Protein AF-A0A971GS30-F1 (afdb_monomer)

Radius of gyration: 26.93 Å; Cα contacts (8 Å, |Δi|>4): 99; chains: 1; bounding box: 45×30×80 Å

Foldseek 3Di:
DDPVLLVQLLVCLVVPHDLVRSCVVVVHDSVVSVVSCVVVVSHDPPPPPPPPPQCAAPQPRHGHDDDPPDDDDNHPDPVSVVVVCVVCVVVPPQPQWDWDADPPPRDIDTDRPPPDPVPDDDDDDDDDDDDPDD

Secondary structure (DSSP, 8-state):
--HHHHHHHHHHHHHT--HHHHHHHHTS-HHHHHHHHHHTT-------------SB-TTT-PBPPPPTTSPPPS-SSHHHHHHHHHH-GGGS----EEEEE-TTT--EEEEE-----TTS--------------

Structure (mmCIF, N/CA/C/O backbone):
data_AF-A0A971GS30-F1
#
_entry.id   AF-A0A971GS30-F1
#
loop_
_atom_site.group_PDB
_atom_site.id
_atom_site.type_symbol
_atom_site.label_atom_id
_atom_site.label_alt_id
_atom_site.label_comp_id
_atom_site.label_asym_id
_atom_site.label_entity_id
_atom_site.label_seq_id
_atom_site.pdbx_PDB_ins_code
_atom_site.Cartn_x
_atom_site.Cartn_y
_atom_site.Cartn_z
_atom_site.occupancy
_atom_site.B_iso_or_equiv
_atom_site.auth_seq_id
_atom_site.auth_comp_id
_atom_site.auth_asym_id
_atom_site.auth_atom_id
_atom_site.pdbx_PDB_model_num
ATOM 1 N N . MET A 1 1 ? -22.470 -2.917 24.061 1.00 72.25 1 MET A N 1
ATOM 2 C CA . MET A 1 1 ? -21.179 -3.597 24.285 1.00 72.25 1 MET A CA 1
ATOM 3 C C . MET A 1 1 ? -21.202 -4.191 25.679 1.00 72.25 1 MET A C 1
ATOM 5 O O . MET A 1 1 ? -21.247 -3.426 26.639 1.00 72.25 1 MET A O 1
ATOM 9 N N . THR A 1 2 ? -21.244 -5.512 25.793 1.00 90.44 2 THR A N 1
ATOM 10 C CA . THR A 1 2 ? -21.224 -6.217 27.086 1.00 90.44 2 THR A CA 1
ATOM 11 C C . THR A 1 2 ? -19.799 -6.300 27.640 1.00 90.44 2 THR A C 1
ATOM 13 O O . THR A 1 2 ? -18.839 -6.087 26.900 1.00 90.44 2 THR A O 1
ATOM 16 N N . THR A 1 3 ? -19.635 -6.592 28.933 1.00 89.06 3 THR A N 1
ATOM 17 C CA . THR A 1 3 ? -18.305 -6.753 29.558 1.00 89.06 3 THR A CA 1
ATOM 18 C C . THR A 1 3 ? -17.504 -7.873 28.888 1.00 89.06 3 THR A C 1
ATOM 20 O O . THR A 1 3 ? -16.370 -7.644 28.486 1.00 89.06 3 THR A O 1
ATOM 23 N N . ALA A 1 4 ? -18.141 -9.015 28.612 1.00 90.00 4 ALA A N 1
ATOM 24 C CA . ALA A 1 4 ? -17.513 -10.129 27.900 1.00 90.00 4 ALA A CA 1
ATOM 25 C C . ALA A 1 4 ? -17.037 -9.750 26.481 1.00 90.00 4 ALA A C 1
ATOM 27 O O . ALA A 1 4 ? -15.962 -10.155 26.049 1.00 90.00 4 ALA A O 1
ATOM 28 N N . GLN A 1 5 ? -17.801 -8.922 25.753 1.00 90.31 5 GLN A N 1
ATOM 29 C CA . GLN A 1 5 ? -17.374 -8.423 24.439 1.00 90.31 5 GLN A CA 1
ATOM 30 C C . GLN A 1 5 ? -16.131 -7.533 24.542 1.00 90.31 5 GLN A C 1
ATOM 32 O O . GLN A 1 5 ? -15.268 -7.595 23.674 1.00 90.31 5 GLN A O 1
ATOM 37 N N . LYS A 1 6 ? -16.024 -6.710 25.590 1.00 91.25 6 LYS A N 1
ATOM 38 C CA . LYS A 1 6 ? -14.868 -5.828 25.806 1.00 91.25 6 LYS A CA 1
ATOM 39 C C . LYS A 1 6 ? -13.590 -6.623 26.065 1.00 91.25 6 LYS A C 1
ATOM 41 O O . LYS A 1 6 ? -12.606 -6.413 25.363 1.00 91.25 6 LYS A O 1
ATOM 46 N N . GLU A 1 7 ? -13.651 -7.581 26.989 1.00 91.69 7 GLU A N 1
ATOM 47 C CA . GLU A 1 7 ? -12.533 -8.480 27.312 1.00 91.69 7 GLU A CA 1
ATOM 48 C C . GLU A 1 7 ? -12.079 -9.263 26.075 1.00 91.69 7 GLU A C 1
ATOM 50 O O . GLU A 1 7 ? -10.887 -9.381 25.789 1.00 91.69 7 GLU A O 1
ATOM 55 N N . ARG A 1 8 ? -13.040 -9.737 25.272 1.00 92.38 8 ARG A N 1
ATOM 56 C CA . ARG A 1 8 ? -12.743 -10.445 24.027 1.00 92.38 8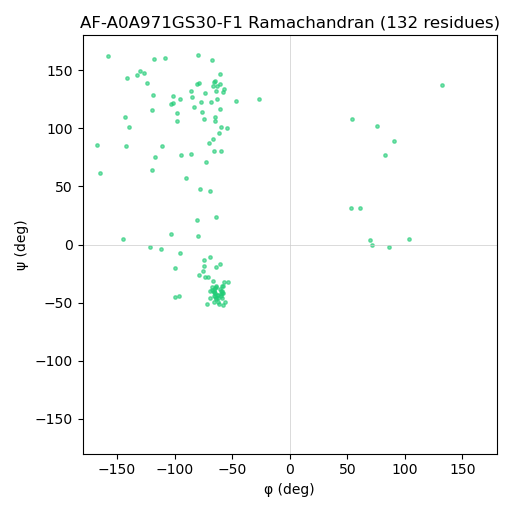 ARG A CA 1
ATOM 57 C C . ARG A 1 8 ? -12.071 -9.546 22.987 1.00 92.38 8 ARG A C 1
ATOM 59 O O . ARG A 1 8 ? -11.126 -9.991 22.341 1.00 92.38 8 ARG A O 1
ATOM 66 N N . ILE A 1 9 ? -12.503 -8.289 22.841 1.00 92.12 9 ILE A N 1
ATOM 67 C CA . ILE A 1 9 ? -11.859 -7.315 21.939 1.00 92.12 9 ILE A CA 1
ATOM 68 C C . ILE A 1 9 ? -10.418 -7.038 22.373 1.00 92.12 9 ILE A C 1
ATOM 70 O O . ILE A 1 9 ? -9.534 -6.990 21.520 1.00 92.12 9 ILE A O 1
ATOM 74 N N . GLU A 1 10 ? -10.177 -6.863 23.671 1.00 90.31 10 GLU A N 1
ATOM 75 C CA . GLU A 1 10 ? -8.839 -6.627 24.228 1.00 90.31 10 GLU A CA 1
ATOM 76 C C . GLU A 1 10 ? -7.904 -7.806 23.965 1.00 90.31 10 GLU A C 1
ATOM 78 O O . GLU A 1 10 ? -6.799 -7.610 23.457 1.00 90.31 10 GLU A O 1
ATOM 83 N N . TYR A 1 11 ? -8.377 -9.030 24.208 1.00 89.88 11 TYR A N 1
ATOM 84 C CA . TYR A 1 11 ? -7.623 -10.252 23.942 1.00 89.88 11 TYR A CA 1
ATOM 85 C C . TYR A 1 11 ? -7.280 -10.424 22.454 1.00 89.88 11 TYR A C 1
ATOM 87 O O . TYR A 1 11 ? -6.115 -10.611 22.097 1.00 89.88 11 TYR A O 1
ATOM 95 N N . LEU A 1 12 ? -8.278 -10.322 21.567 1.00 89.62 12 LEU A N 1
ATOM 96 C CA . LEU A 1 12 ? -8.087 -10.518 20.125 1.00 89.62 12 LEU A CA 1
ATOM 97 C C . LEU A 1 12 ? -7.233 -9.411 19.506 1.00 89.62 12 LEU A C 1
ATOM 99 O O . LEU A 1 12 ? -6.360 -9.687 18.681 1.00 89.62 12 LEU A O 1
ATOM 103 N N . ARG A 1 13 ? -7.423 -8.152 19.931 1.00 88.50 13 ARG A N 1
ATOM 104 C CA . ARG A 1 13 ? -6.515 -7.086 19.504 1.00 88.50 13 ARG A CA 1
ATOM 105 C C . ARG A 1 13 ? -5.123 -7.338 20.026 1.00 88.50 13 ARG A C 1
ATOM 107 O O . ARG A 1 13 ? -4.236 -7.273 19.198 1.00 88.50 13 ARG A O 1
ATOM 114 N N . GLY A 1 14 ? -4.916 -7.688 21.296 1.00 84.31 14 GLY A N 1
ATOM 115 C CA . GLY A 1 14 ? -3.589 -8.022 21.831 1.00 84.31 14 GLY A CA 1
ATOM 116 C C . GLY A 1 14 ? -2.863 -9.114 21.035 1.00 84.31 14 GLY A C 1
ATOM 117 O O . GLY A 1 14 ? -1.647 -9.048 20.873 1.00 84.31 14 GLY A O 1
ATOM 118 N N . LYS A 1 15 ? -3.614 -10.062 20.461 1.00 85.94 15 LYS A N 1
ATOM 119 C CA . LYS A 1 15 ? -3.109 -11.113 19.563 1.00 85.94 15 LYS A CA 1
ATOM 120 C C . LYS A 1 15 ? -2.756 -10.621 18.146 1.00 85.94 15 LYS A C 1
ATOM 122 O O . LYS A 1 15 ? -2.005 -11.288 17.442 1.00 85.94 15 LYS A O 1
ATOM 127 N N . GLY A 1 16 ? -3.258 -9.458 17.734 1.00 84.75 16 GLY A N 1
ATOM 128 C CA . GLY A 1 16 ? -3.003 -8.844 16.426 1.00 84.75 16 GLY A CA 1
ATOM 129 C C . GLY A 1 16 ? -4.154 -8.955 15.421 1.00 84.75 16 GLY A C 1
ATOM 130 O O . GLY A 1 16 ? -4.004 -8.498 14.287 1.00 84.75 16 GLY A O 1
ATOM 131 N N . ASP A 1 17 ? -5.313 -9.494 15.811 1.00 85.94 17 ASP A N 1
ATOM 132 C CA . ASP A 1 17 ? -6.441 -9.706 14.895 1.00 85.94 17 ASP A CA 1
ATOM 133 C C . ASP A 1 17 ? -7.028 -8.380 14.393 1.00 85.94 17 ASP A C 1
ATOM 135 O O . ASP A 1 17 ? -7.154 -7.409 15.142 1.00 85.94 17 ASP A O 1
ATOM 139 N N . SER A 1 18 ? -7.401 -8.310 13.112 1.00 89.31 18 SER A N 1
ATOM 140 C CA . SER A 1 18 ? -7.946 -7.090 12.496 1.00 89.31 18 SER A CA 1
ATOM 141 C C . SER A 1 18 ? -9.330 -6.711 13.049 1.00 89.31 18 SER A C 1
ATOM 143 O O . SER A 1 18 ? -10.070 -7.552 13.556 1.00 89.31 18 SER A O 1
ATOM 145 N N . TYR A 1 19 ? -9.727 -5.440 12.912 1.00 90.06 19 TYR A N 1
ATOM 146 C CA . TYR A 1 19 ? -11.051 -4.987 13.365 1.00 90.06 19 TYR A CA 1
ATOM 147 C C . TYR A 1 19 ? -12.204 -5.753 12.698 1.00 90.06 19 TYR A C 1
ATOM 149 O O . TYR A 1 19 ? -13.195 -6.038 13.365 1.00 90.06 19 TYR A O 1
ATOM 157 N N . ALA A 1 20 ? -12.061 -6.118 11.420 1.00 90.12 20 ALA A N 1
ATOM 158 C CA . ALA A 1 20 ? -13.059 -6.887 10.679 1.00 90.12 20 ALA A CA 1
ATOM 159 C C . ALA A 1 20 ? -13.175 -8.338 11.183 1.0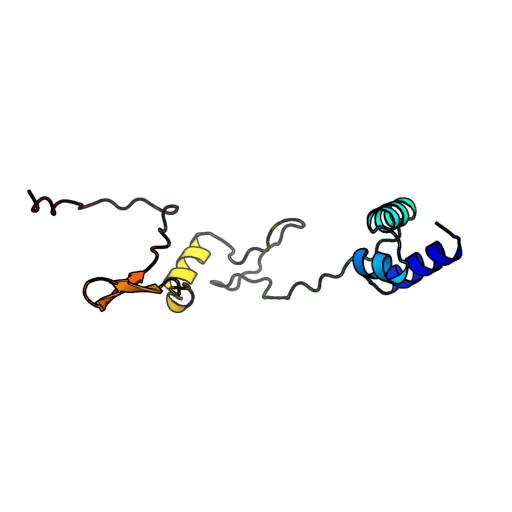0 90.12 20 ALA A C 1
ATOM 161 O O . ALA A 1 20 ? -14.284 -8.854 11.325 1.00 90.12 20 ALA A O 1
ATOM 162 N N . ALA A 1 21 ? -12.048 -8.978 11.518 1.00 89.69 21 ALA A N 1
ATOM 163 C CA . ALA A 1 21 ? -12.048 -10.323 12.097 1.00 89.69 21 ALA A CA 1
ATOM 164 C C . ALA A 1 21 ? -12.747 -10.340 13.466 1.00 89.69 21 ALA A C 1
ATOM 166 O O . ALA A 1 21 ? -13.605 -11.180 13.716 1.00 89.69 21 ALA A O 1
ATOM 167 N N . ILE A 1 22 ? -12.461 -9.347 14.311 1.00 92.62 22 ILE A N 1
ATOM 168 C CA . ILE A 1 22 ? -13.079 -9.205 15.638 1.00 92.62 22 ILE A CA 1
ATOM 169 C C . ILE A 1 22 ? -14.577 -8.909 15.535 1.00 92.62 22 ILE A C 1
ATOM 171 O O . ILE A 1 22 ? -15.373 -9.453 16.295 1.00 92.62 22 ILE A O 1
ATOM 175 N N . ALA A 1 23 ? -14.971 -8.053 14.590 1.00 94.00 23 ALA A N 1
ATOM 176 C CA . ALA A 1 23 ? -16.372 -7.753 14.311 1.00 94.00 23 ALA A CA 1
ATOM 177 C C . ALA A 1 23 ? -17.155 -9.016 13.923 1.00 94.00 23 ALA A C 1
ATOM 179 O O . ALA A 1 23 ? -18.267 -9.224 14.405 1.00 94.00 23 ALA A O 1
ATOM 180 N N . THR A 1 24 ? -16.535 -9.873 13.107 1.00 93.50 24 THR A N 1
ATOM 181 C CA . THR A 1 24 ? -17.110 -11.151 12.672 1.00 93.50 24 THR A CA 1
ATOM 182 C C . THR A 1 24 ? -17.205 -12.153 13.827 1.00 93.50 24 THR A C 1
ATOM 184 O O . THR A 1 24 ? -18.269 -12.733 14.013 1.00 93.50 24 THR A O 1
ATOM 187 N N . ASP A 1 25 ? -16.150 -12.306 14.643 1.00 90.94 25 ASP A N 1
ATOM 188 C CA . ASP A 1 25 ? -16.123 -13.216 15.812 1.00 90.94 25 ASP A CA 1
ATOM 189 C C . ASP A 1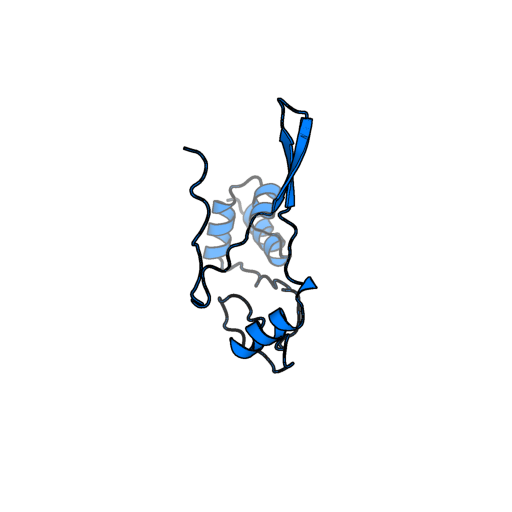 25 ? -17.211 -12.866 16.838 1.00 90.94 25 ASP A C 1
ATOM 191 O O . ASP A 1 25 ? -17.863 -13.735 17.408 1.00 90.94 25 ASP A O 1
ATOM 195 N N . LEU A 1 26 ? -17.432 -11.569 17.056 1.00 91.50 26 LEU A N 1
ATOM 196 C CA . LEU A 1 26 ? -18.353 -11.065 18.074 1.00 91.50 26 LEU A CA 1
ATOM 197 C C . LEU A 1 26 ? -19.758 -10.746 17.551 1.00 91.50 26 LEU A C 1
ATOM 199 O O . LEU A 1 26 ? -20.626 -10.391 18.352 1.00 91.50 26 LEU A O 1
ATOM 203 N N . GLY A 1 27 ? -19.979 -10.811 16.236 1.00 91.75 27 GLY A N 1
ATOM 204 C CA . GLY A 1 27 ? -21.246 -10.431 15.604 1.00 91.75 27 GLY A CA 1
ATOM 205 C C . GLY A 1 27 ? -21.634 -8.963 15.829 1.00 91.75 27 GLY A C 1
ATOM 206 O O . GLY A 1 27 ? -22.816 -8.642 15.932 1.00 91.75 27 GLY A O 1
ATOM 207 N N . ILE A 1 28 ? -20.655 -8.062 15.951 1.00 92.62 28 ILE A N 1
ATOM 208 C CA . ILE A 1 28 ? -20.876 -6.621 16.169 1.00 92.62 28 ILE A CA 1
ATOM 209 C C . ILE A 1 28 ? -20.322 -5.804 15.009 1.00 92.62 28 ILE A C 1
ATOM 211 O O . ILE A 1 28 ? -19.446 -6.249 14.277 1.00 92.62 28 ILE A O 1
ATOM 215 N N . SER A 1 29 ? -20.799 -4.567 14.850 1.00 91.88 29 SER A N 1
ATOM 216 C CA . SER A 1 29 ? -20.310 -3.716 13.765 1.00 91.88 29 SER A CA 1
ATOM 217 C C . SER A 1 29 ? -18.823 -3.379 13.933 1.00 91.88 29 SER A C 1
ATOM 219 O O . SER A 1 29 ? -18.359 -3.048 15.030 1.00 91.88 29 SER A O 1
ATOM 221 N N . GLU A 1 30 ? -18.082 -3.370 12.824 1.00 91.81 30 GLU A N 1
ATOM 222 C CA . GLU A 1 30 ? -16.669 -2.975 12.807 1.00 91.81 30 GLU A CA 1
ATOM 223 C C . GLU A 1 30 ? -16.464 -1.554 13.362 1.00 91.81 30 GLU A C 1
ATOM 225 O O . GLU A 1 30 ? -15.476 -1.269 14.040 1.00 91.81 30 GLU A O 1
ATOM 230 N N . ASN A 1 31 ? -17.440 -0.664 13.155 1.00 90.19 31 ASN A N 1
ATOM 231 C CA . ASN A 1 31 ? -17.435 0.696 13.694 1.00 90.19 31 ASN A CA 1
ATOM 232 C C . ASN A 1 31 ? -17.479 0.719 15.227 1.00 90.19 31 ASN A C 1
ATOM 234 O O . ASN A 1 31 ? -16.820 1.552 15.857 1.00 90.19 31 ASN A O 1
ATOM 238 N N . THR A 1 32 ? -18.211 -0.210 15.844 1.00 91.56 32 THR A N 1
ATOM 239 C CA . THR A 1 32 ? -18.255 -0.363 17.303 1.00 91.56 32 THR A CA 1
ATOM 240 C C . THR A 1 32 ? -16.898 -0.809 17.843 1.00 91.56 32 THR A C 1
ATOM 242 O O . THR A 1 32 ? -16.415 -0.221 18.814 1.00 91.56 32 THR A O 1
ATOM 245 N N . VAL A 1 33 ? -16.250 -1.776 17.183 1.00 91.62 33 VAL A N 1
ATOM 246 C CA . VAL A 1 33 ? -14.900 -2.246 17.539 1.00 91.62 33 VAL A CA 1
ATOM 247 C C . VAL A 1 33 ? -13.886 -1.107 17.402 1.00 91.62 33 VAL A C 1
ATOM 249 O O . VAL A 1 33 ? -13.175 -0.804 18.357 1.00 91.62 33 VAL A O 1
ATOM 252 N N . LYS A 1 34 ? -13.883 -0.389 16.269 1.00 90.12 34 LYS A N 1
ATOM 253 C CA . LYS A 1 34 ? -13.015 0.783 16.033 1.00 90.12 34 LYS A CA 1
ATOM 254 C C . LYS A 1 34 ? -13.188 1.856 17.108 1.00 90.12 34 LYS A C 1
ATOM 256 O O . LYS A 1 34 ? -12.206 2.330 17.676 1.00 90.12 34 LYS A O 1
ATOM 261 N N . SER A 1 35 ? -14.433 2.234 17.404 1.00 90.62 35 SER A N 1
ATOM 262 C CA . SER A 1 35 ? -14.751 3.266 18.400 1.00 90.62 35 SER A CA 1
ATOM 263 C C . SER A 1 35 ? -14.326 2.863 19.814 1.00 90.62 35 SER A C 1
ATOM 265 O O . SER A 1 35 ? -13.890 3.714 20.590 1.00 90.62 35 SER A O 1
ATOM 267 N N . TYR A 1 36 ? -14.431 1.578 20.162 1.00 91.88 36 TYR A N 1
ATOM 268 C CA . TYR A 1 36 ? -13.974 1.067 21.453 1.00 91.88 36 TYR A CA 1
ATOM 269 C C . TYR A 1 36 ? -12.451 1.033 21.551 1.00 91.88 36 TYR A C 1
ATOM 271 O O . TYR A 1 36 ? -11.899 1.608 22.487 1.00 91.88 36 TYR A O 1
ATOM 279 N N . CYS A 1 37 ? -11.771 0.445 20.564 1.00 89.50 37 CYS A N 1
ATOM 280 C CA . CYS A 1 37 ? -10.312 0.360 20.547 1.00 89.50 37 CYS A CA 1
ATOM 281 C C . CYS A 1 37 ? -9.664 1.748 20.580 1.00 89.50 37 CYS A C 1
ATOM 283 O O . CYS A 1 37 ? -8.711 1.961 21.324 1.00 89.50 37 CYS A O 1
ATOM 285 N N . ARG A 1 38 ? -10.228 2.725 19.854 1.00 86.81 38 ARG A N 1
ATOM 286 C CA . ARG A 1 38 ? -9.744 4.114 19.859 1.00 86.81 38 ARG A CA 1
ATOM 287 C C . ARG A 1 38 ? -9.904 4.797 21.219 1.00 86.81 38 ARG A C 1
ATOM 289 O O . ARG A 1 38 ? -9.007 5.515 21.632 1.00 86.81 38 ARG A O 1
ATOM 296 N N . ARG A 1 39 ? -11.036 4.604 21.906 1.00 87.81 39 ARG A N 1
ATOM 297 C CA . ARG A 1 39 ? -11.302 5.240 23.212 1.00 87.81 39 ARG A CA 1
ATOM 298 C C . ARG A 1 39 ? -10.500 4.630 24.358 1.00 87.81 39 ARG A C 1
ATOM 300 O O . ARG A 1 39 ? -10.218 5.332 25.318 1.00 87.81 39 ARG A O 1
ATOM 307 N N . ASN A 1 40 ? -10.136 3.356 24.245 1.00 86.38 40 ASN A N 1
ATOM 308 C CA . ASN A 1 40 ? -9.386 2.629 25.271 1.00 86.38 40 ASN A CA 1
ATOM 309 C C . ASN A 1 40 ? -7.898 2.460 24.918 1.00 86.38 40 ASN A C 1
ATOM 311 O O . ASN A 1 40 ? -7.196 1.722 25.595 1.00 86.38 40 ASN A O 1
ATOM 315 N N . ASN A 1 41 ? -7.411 3.121 23.858 1.00 82.00 41 ASN A N 1
ATOM 316 C CA . ASN A 1 41 ? -6.028 3.016 23.373 1.00 82.00 41 ASN A CA 1
ATOM 317 C C . ASN A 1 41 ? -5.557 1.569 23.100 1.00 82.00 41 ASN A C 1
ATOM 319 O O . ASN A 1 41 ? -4.374 1.254 23.211 1.00 82.00 41 ASN A O 1
ATOM 323 N N . ILE A 1 42 ? -6.475 0.690 22.688 1.00 80.94 42 ILE A N 1
ATOM 324 C CA . ILE A 1 42 ? -6.193 -0.711 22.345 1.00 80.94 42 ILE A CA 1
ATOM 325 C C . ILE A 1 42 ? -5.741 -0.759 20.881 1.00 80.94 42 ILE A C 1
ATOM 327 O O . ILE A 1 42 ? -6.504 -1.061 19.958 1.00 80.94 42 ILE A O 1
ATOM 331 N N . GLY A 1 43 ? -4.489 -0.379 20.654 1.00 69.38 43 GLY A N 1
ATOM 332 C CA . GLY A 1 43 ? -3.847 -0.410 19.348 1.00 69.38 43 GLY A CA 1
ATOM 333 C C . GLY A 1 43 ? -2.635 -1.323 19.377 1.00 69.38 43 GLY A C 1
ATOM 334 O O . GLY A 1 43 ? -1.653 -1.018 20.042 1.00 69.38 43 GLY A O 1
ATOM 335 N 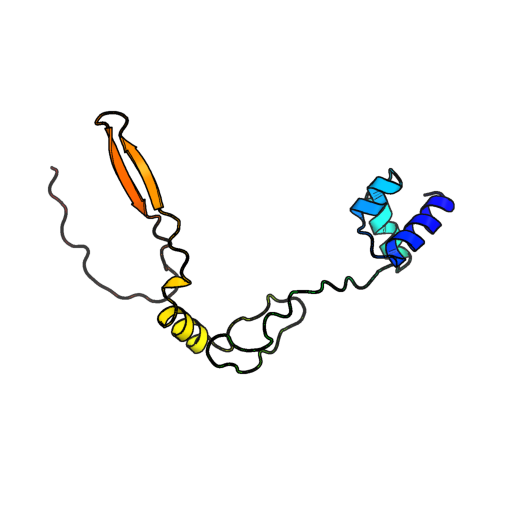N . VAL A 1 44 ? -2.665 -2.410 18.607 1.00 60.69 44 VAL A N 1
ATOM 336 C CA . VAL A 1 44 ? -1.416 -3.077 18.236 1.00 60.69 44 VAL A CA 1
ATOM 337 C C . VAL A 1 44 ? -0.798 -2.239 17.141 1.00 60.69 44 VAL A C 1
ATOM 339 O O . VAL A 1 44 ? -1.448 -1.981 16.123 1.00 60.69 44 VAL A O 1
ATOM 342 N N . ALA A 1 45 ? 0.435 -1.785 17.367 1.00 54.94 45 ALA A N 1
ATOM 343 C CA . ALA A 1 45 ? 1.287 -1.319 16.292 1.00 54.94 45 ALA A CA 1
ATOM 344 C C . ALA A 1 45 ? 1.344 -2.465 15.285 1.00 54.94 45 ALA A C 1
ATOM 346 O O . ALA A 1 45 ? 2.014 -3.466 15.531 1.00 54.94 45 ALA A O 1
ATOM 347 N N . ILE A 1 46 ? 0.558 -2.367 14.211 1.00 51.59 46 ILE A N 1
ATOM 348 C CA . ILE A 1 46 ? 0.608 -3.331 13.126 1.00 51.59 46 ILE A CA 1
ATOM 349 C C . ILE A 1 46 ? 2.043 -3.230 12.624 1.00 51.59 46 ILE A C 1
ATOM 351 O O . ILE A 1 46 ? 2.406 -2.278 11.934 1.00 51.59 46 ILE A O 1
ATOM 355 N N . LYS A 1 47 ? 2.882 -4.186 13.033 1.00 47.53 47 LYS A N 1
ATOM 356 C CA . LYS A 1 47 ? 4.091 -4.526 12.304 1.00 47.53 47 LYS A CA 1
ATOM 357 C C . LYS A 1 47 ? 3.575 -5.086 10.993 1.00 47.53 47 LYS A C 1
ATOM 359 O O . LYS A 1 47 ? 3.417 -6.286 10.823 1.00 47.53 47 LYS A O 1
ATOM 364 N N . GLN A 1 48 ? 3.215 -4.187 10.085 1.00 47.53 48 GLN A N 1
ATOM 365 C CA . GLN A 1 48 ? 3.297 -4.502 8.683 1.00 47.53 48 GLN A CA 1
ATOM 366 C C . GLN A 1 48 ? 4.778 -4.767 8.486 1.00 47.53 48 GLN A C 1
ATOM 368 O O . GLN A 1 48 ? 5.583 -3.840 8.394 1.00 47.53 48 GLN A O 1
ATOM 373 N N . GLU A 1 49 ? 5.129 -6.047 8.542 1.00 44.72 49 GLU A N 1
ATOM 374 C CA . GLU A 1 49 ? 6.314 -6.578 7.899 1.00 44.72 49 GLU A CA 1
ATOM 375 C C . GLU A 1 49 ? 6.124 -6.267 6.415 1.00 44.72 49 GLU A C 1
ATOM 377 O O . GLU A 1 49 ? 5.586 -7.041 5.629 1.00 44.72 49 GLU A O 1
ATOM 382 N N . LEU A 1 50 ? 6.426 -5.017 6.070 1.00 45.00 50 LEU A N 1
ATOM 383 C CA . LEU A 1 50 ? 6.642 -4.622 4.702 1.00 45.00 50 LEU A CA 1
ATOM 384 C C . LEU A 1 50 ? 7.879 -5.403 4.263 1.00 45.00 50 LEU A C 1
ATOM 386 O O . LEU A 1 50 ? 8.861 -5.413 5.014 1.00 45.00 50 LEU A O 1
ATOM 390 N N . PRO A 1 51 ? 7.833 -6.060 3.094 1.00 38.72 51 PRO A N 1
ATOM 391 C CA . PRO A 1 51 ? 8.989 -6.736 2.537 1.00 38.72 51 PRO A CA 1
ATOM 392 C C . PRO A 1 51 ? 10.199 -5.807 2.613 1.00 38.72 51 PRO A C 1
ATOM 394 O O . PRO A 1 51 ? 10.143 -4.662 2.151 1.00 38.72 51 PRO A O 1
ATOM 397 N N . VAL A 1 52 ? 11.259 -6.284 3.264 1.00 46.03 52 VAL A N 1
ATOM 398 C CA . VAL A 1 52 ? 12.571 -5.635 3.309 1.00 46.03 52 VAL A CA 1
ATOM 399 C C . VAL A 1 52 ? 13.194 -5.811 1.930 1.00 46.03 52 VAL A C 1
ATOM 401 O O . VAL A 1 52 ? 14.120 -6.588 1.732 1.00 46.03 52 VAL A O 1
ATOM 404 N N . ASP A 1 53 ? 12.650 -5.110 0.945 1.00 47.03 53 ASP A N 1
ATOM 405 C CA . ASP A 1 53 ? 13.189 -5.116 -0.405 1.00 47.03 53 ASP A CA 1
ATOM 406 C C . ASP A 1 53 ? 14.129 -3.927 -0.534 1.00 47.03 53 ASP A C 1
ATOM 408 O O . ASP A 1 53 ? 13.809 -2.892 -1.112 1.00 47.03 53 ASP A O 1
ATOM 412 N N . THR A 1 54 ? 15.308 -4.128 0.058 1.00 53.69 54 THR A N 1
ATOM 413 C CA . THR A 1 54 ? 16.531 -3.333 -0.079 1.00 53.69 54 THR A CA 1
ATOM 414 C C . THR A 1 54 ? 16.356 -1.842 0.207 1.00 53.69 54 THR A C 1
ATOM 416 O O . THR A 1 54 ? 15.897 -1.077 -0.638 1.00 53.69 54 THR A O 1
ATOM 419 N N . ASP A 1 55 ? 16.881 -1.391 1.347 1.00 72.56 55 ASP A N 1
ATOM 420 C CA . ASP A 1 55 ? 17.071 0.029 1.678 1.00 72.56 55 ASP A CA 1
ATOM 421 C C . ASP A 1 55 ? 18.067 0.727 0.730 1.00 72.56 55 ASP A C 1
ATOM 423 O O . ASP A 1 55 ? 18.683 1.708 1.114 1.00 72.56 55 ASP A O 1
ATOM 427 N N . ALA A 1 56 ? 18.291 0.231 -0.489 1.00 81.44 56 ALA A N 1
ATOM 428 C CA . ALA A 1 56 ? 19.313 0.663 -1.424 1.00 81.44 56 ALA A CA 1
ATOM 429 C C . ALA A 1 56 ? 18.728 0.939 -2.815 1.00 81.44 56 ALA A C 1
ATOM 431 O O . ALA A 1 56 ? 17.766 0.326 -3.271 1.00 81.44 56 ALA A O 1
ATOM 432 N N . CYS A 1 57 ? 19.336 1.884 -3.525 1.00 86.12 57 CYS A N 1
ATOM 433 C CA . CYS A 1 57 ? 18.958 2.233 -4.884 1.00 86.12 57 CYS A CA 1
ATOM 434 C C . CYS A 1 57 ? 19.167 1.045 -5.828 1.00 86.12 57 CYS A C 1
ATOM 436 O O . CYS A 1 57 ? 20.295 0.585 -5.992 1.00 86.12 57 CYS A O 1
ATOM 438 N N . ALA A 1 58 ? 18.125 0.646 -6.561 1.00 83.31 58 ALA A N 1
ATOM 439 C CA . ALA A 1 58 ? 18.205 -0.467 -7.513 1.00 83.31 58 ALA A CA 1
ATOM 440 C C . ALA A 1 58 ? 19.225 -0.256 -8.655 1.00 83.31 58 ALA A C 1
ATOM 442 O O . ALA A 1 58 ? 19.584 -1.207 -9.339 1.00 83.31 58 ALA A O 1
ATOM 443 N N . ASN A 1 59 ? 19.676 0.985 -8.883 1.00 86.12 59 ASN A N 1
ATOM 444 C CA . ASN A 1 59 ? 20.678 1.311 -9.901 1.00 86.12 59 ASN A CA 1
ATOM 445 C C . ASN A 1 59 ? 22.110 1.397 -9.359 1.00 86.12 59 ASN A C 1
ATOM 447 O O . ASN A 1 59 ? 23.037 0.945 -10.015 1.00 86.12 59 ASN A O 1
ATOM 451 N N . CYS A 1 60 ? 22.308 2.054 -8.213 1.00 87.06 60 CYS A N 1
ATOM 452 C CA . CYS A 1 60 ? 23.648 2.391 -7.716 1.00 87.06 60 CYS A CA 1
ATOM 453 C C . CYS A 1 60 ? 23.970 1.820 -6.332 1.00 87.06 60 CYS A C 1
ATOM 455 O O . CYS A 1 60 ? 25.061 2.057 -5.830 1.00 87.06 60 CYS A O 1
ATOM 457 N N . GLY A 1 61 ? 23.030 1.128 -5.686 1.00 84.44 61 GLY A N 1
ATOM 458 C CA . GLY A 1 61 ? 23.229 0.506 -4.376 1.00 84.44 61 GLY A CA 1
ATOM 459 C C . GLY A 1 61 ? 23.316 1.473 -3.188 1.00 84.44 61 GLY A C 1
ATOM 460 O O . GLY A 1 61 ? 23.452 1.021 -2.059 1.00 84.44 61 GLY A O 1
ATOM 461 N N . ILE A 1 62 ? 23.220 2.791 -3.403 1.00 84.50 62 ILE A N 1
ATOM 462 C CA . ILE A 1 62 ? 23.276 3.785 -2.315 1.00 84.50 62 ILE A CA 1
ATOM 463 C C . ILE A 1 62 ? 22.040 3.651 -1.418 1.00 84.50 62 ILE A C 1
ATOM 465 O O . ILE A 1 62 ? 20.933 3.569 -1.965 1.00 84.50 62 ILE A O 1
ATOM 469 N N . PRO A 1 63 ? 22.192 3.706 -0.082 1.00 83.06 63 PRO A N 1
ATOM 470 C CA . PRO A 1 63 ? 21.069 3.608 0.830 1.00 83.06 63 PRO A CA 1
ATOM 471 C C . PRO A 1 63 ? 20.038 4.730 0.627 1.00 83.06 63 PRO A C 1
ATOM 473 O O . PRO A 1 63 ? 20.383 5.895 0.414 1.00 83.06 63 PRO A O 1
ATOM 476 N N . LEU A 1 64 ? 18.756 4.382 0.681 1.00 83.81 64 LEU A N 1
ATOM 477 C CA . LEU A 1 64 ? 17.627 5.275 0.481 1.00 83.81 64 LEU A CA 1
ATOM 478 C C . LEU A 1 64 ? 17.021 5.669 1.820 1.00 83.81 64 LEU A C 1
ATOM 480 O O . LEU A 1 64 ? 16.637 4.836 2.631 1.00 83.81 64 LEU A O 1
ATOM 484 N N . GLN A 1 65 ? 16.870 6.976 2.021 1.00 77.31 65 GLN A N 1
ATOM 485 C CA . GLN A 1 65 ? 16.127 7.484 3.162 1.00 77.31 65 GLN A CA 1
ATOM 486 C C . GLN A 1 65 ? 14.627 7.497 2.850 1.00 77.31 65 GLN A C 1
ATOM 488 O O . GLN A 1 65 ? 14.151 8.191 1.941 1.00 77.31 65 GLN A O 1
ATOM 493 N N . HIS A 1 66 ? 13.883 6.727 3.633 1.00 80.00 66 HIS A N 1
ATOM 494 C CA . HIS A 1 66 ? 12.442 6.583 3.527 1.00 80.00 66 HIS A CA 1
ATOM 495 C C . HIS A 1 66 ? 11.717 7.522 4.497 1.00 80.00 66 HIS A C 1
ATOM 497 O O . HIS A 1 66 ? 11.967 7.511 5.701 1.00 80.00 66 HIS A O 1
ATOM 503 N N . MET A 1 67 ? 10.806 8.351 3.977 1.00 73.19 67 MET A N 1
ATOM 504 C CA . MET A 1 67 ? 9.982 9.241 4.801 1.00 73.19 67 MET A CA 1
ATOM 505 C C . MET A 1 67 ? 8.759 8.471 5.312 1.00 73.19 67 MET A C 1
ATOM 507 O O . MET A 1 67 ? 8.009 7.896 4.514 1.00 73.19 67 MET A O 1
ATOM 511 N N . ARG A 1 68 ? 8.526 8.484 6.632 1.00 72.88 68 ARG A N 1
ATOM 512 C CA . ARG A 1 68 ? 7.339 7.858 7.241 1.00 72.88 68 ARG A CA 1
ATOM 513 C C . ARG A 1 68 ? 6.061 8.463 6.649 1.00 72.88 68 ARG A C 1
ATOM 515 O O . ARG A 1 68 ? 5.934 9.678 6.569 1.00 72.88 68 ARG A O 1
ATOM 522 N N . GLY A 1 69 ? 5.125 7.606 6.235 1.00 73.81 69 GLY A N 1
ATOM 523 C CA . GLY A 1 69 ? 3.856 8.015 5.615 1.00 73.81 69 GLY A CA 1
ATOM 524 C C . GLY A 1 69 ? 3.911 8.244 4.100 1.00 73.81 69 GLY A C 1
ATOM 525 O O . GLY A 1 69 ? 2.877 8.510 3.496 1.00 73.81 69 GLY A O 1
ATOM 526 N N . SER A 1 70 ? 5.081 8.103 3.468 1.00 74.12 70 SER A N 1
ATOM 527 C CA . SER A 1 70 ? 5.235 8.187 2.011 1.00 74.12 70 SER A CA 1
ATOM 528 C C . SER A 1 70 ? 5.530 6.821 1.388 1.00 74.12 70 SER A C 1
ATOM 530 O O . SER A 1 70 ? 5.974 5.894 2.066 1.00 74.12 70 SER A O 1
ATOM 532 N N . LYS A 1 71 ? 5.293 6.693 0.077 1.00 76.31 71 LYS A N 1
ATOM 533 C CA . LYS A 1 71 ? 5.657 5.488 -0.676 1.00 76.31 71 LYS A CA 1
ATOM 534 C C . LYS A 1 71 ? 7.178 5.294 -0.657 1.00 76.31 71 LYS A C 1
ATOM 536 O O . LYS A 1 71 ? 7.924 6.242 -0.903 1.00 76.31 71 LYS A O 1
ATOM 541 N N . GLN A 1 72 ? 7.618 4.054 -0.435 1.00 79.75 72 GLN A N 1
ATOM 542 C CA . GLN A 1 72 ? 9.037 3.707 -0.449 1.00 79.75 72 GLN A CA 1
ATOM 543 C C . GLN A 1 72 ? 9.688 4.071 -1.789 1.00 79.75 72 GLN A C 1
ATOM 545 O O . GLN A 1 72 ? 9.144 3.813 -2.868 1.00 79.75 72 GLN A O 1
ATOM 550 N N . LYS A 1 73 ? 10.858 4.710 -1.712 1.00 80.94 73 LYS A N 1
ATOM 551 C CA . LYS A 1 73 ? 11.644 5.101 -2.884 1.00 80.94 73 LYS A CA 1
ATOM 552 C C . LYS A 1 73 ? 12.383 3.875 -3.412 1.00 80.94 73 LYS A C 1
ATOM 554 O O . LYS A 1 73 ? 12.942 3.125 -2.636 1.00 80.94 73 LYS A O 1
ATOM 559 N N . ARG A 1 74 ? 12.437 3.707 -4.733 1.00 84.62 74 ARG A N 1
ATOM 560 C CA . ARG A 1 74 ? 13.235 2.645 -5.381 1.00 84.62 74 ARG A CA 1
ATOM 561 C C . ARG A 1 74 ? 14.577 3.148 -5.926 1.00 84.62 74 ARG A C 1
ATOM 563 O O . ARG A 1 74 ? 15.502 2.376 -6.161 1.00 84.62 74 ARG A O 1
ATOM 570 N N . PHE A 1 75 ? 14.679 4.459 -6.139 1.00 87.75 75 PHE A N 1
ATOM 571 C CA . PHE A 1 75 ? 15.845 5.112 -6.723 1.00 87.75 75 PHE A CA 1
ATOM 572 C C . PHE A 1 75 ? 16.236 6.332 -5.892 1.00 87.75 75 PHE A C 1
ATOM 574 O O . PHE A 1 75 ? 15.365 7.035 -5.377 1.00 87.75 75 PHE A O 1
ATOM 581 N N . CYS A 1 76 ? 17.538 6.609 -5.803 1.00 86.31 76 CYS A N 1
ATOM 582 C CA . CYS A 1 76 ? 18.048 7.783 -5.089 1.00 86.31 76 CYS A CA 1
ATOM 583 C C . CYS A 1 76 ? 17.833 9.088 -5.870 1.00 86.31 76 CYS A C 1
ATOM 585 O O . CYS A 1 76 ? 17.806 10.163 -5.282 1.00 86.31 76 CYS A O 1
ATOM 587 N N . SER A 1 77 ? 17.679 9.002 -7.194 1.00 86.12 77 SER A N 1
ATOM 588 C CA . SER A 1 77 ? 17.514 10.150 -8.084 1.00 86.12 77 SER A CA 1
ATOM 589 C C . SER A 1 77 ? 16.844 9.759 -9.399 1.00 86.12 77 SER A C 1
ATOM 591 O O . SER A 1 77 ? 16.866 8.593 -9.808 1.00 86.12 77 SER A O 1
ATOM 593 N N . ASP A 1 78 ? 16.325 10.759 -10.108 1.00 86.44 78 ASP A N 1
ATOM 594 C CA . ASP A 1 78 ? 15.780 10.608 -11.460 1.00 86.44 78 ASP A CA 1
ATOM 595 C C . ASP A 1 78 ? 16.817 10.063 -12.447 1.00 86.44 78 ASP A C 1
ATOM 597 O O . ASP A 1 78 ? 16.490 9.221 -13.282 1.00 86.44 78 ASP A O 1
ATOM 601 N N . LYS A 1 79 ? 18.091 10.447 -12.292 1.00 89.88 79 LYS A N 1
ATOM 602 C CA . LYS A 1 79 ? 19.201 9.901 -13.087 1.00 89.88 79 LYS A CA 1
ATOM 603 C C . LYS A 1 79 ? 19.313 8.384 -12.921 1.00 89.88 79 LYS A C 1
ATOM 605 O O . LYS A 1 79 ? 19.407 7.664 -13.911 1.00 89.88 79 LYS A O 1
ATOM 610 N N . CYS A 1 80 ? 19.248 7.897 -11.680 1.00 88.25 80 CYS A N 1
ATOM 611 C CA . CYS A 1 80 ? 19.284 6.463 -11.387 1.00 88.25 80 CYS A CA 1
ATOM 612 C C . CYS A 1 80 ? 18.034 5.732 -11.881 1.00 88.25 80 CYS A C 1
ATOM 614 O O . CYS A 1 80 ? 18.153 4.620 -12.385 1.00 88.25 80 CYS A O 1
ATOM 616 N N . ARG A 1 81 ? 16.855 6.362 -11.797 1.00 88.00 81 ARG A N 1
ATOM 617 C CA . ARG A 1 81 ? 15.619 5.816 -12.375 1.00 88.00 81 ARG A CA 1
ATOM 618 C C . ARG A 1 81 ? 15.783 5.594 -13.879 1.00 88.00 81 ARG A C 1
ATOM 620 O O . ARG A 1 81 ? 15.533 4.496 -14.362 1.00 88.00 81 ARG A O 1
ATOM 627 N N . MET A 1 82 ? 16.217 6.619 -14.611 1.00 85.50 82 MET A N 1
ATOM 628 C CA . MET A 1 82 ? 16.378 6.548 -16.067 1.00 85.50 82 MET A CA 1
ATOM 629 C C . MET A 1 82 ? 17.456 5.543 -16.487 1.00 85.50 82 MET A C 1
ATOM 631 O O . MET A 1 82 ? 17.221 4.744 -17.390 1.00 85.50 82 MET A O 1
ATOM 635 N N . ALA A 1 83 ? 18.614 5.546 -15.817 1.00 88.12 83 ALA A N 1
ATOM 636 C CA . ALA A 1 83 ? 19.703 4.612 -16.102 1.00 88.12 83 ALA A CA 1
ATOM 637 C C . ALA A 1 83 ? 19.269 3.152 -15.913 1.00 88.12 83 ALA A C 1
ATOM 639 O O . ALA A 1 83 ? 19.530 2.318 -16.778 1.00 88.12 83 ALA A O 1
ATOM 640 N N . TRP A 1 84 ? 18.529 2.871 -14.838 1.00 89.94 84 TRP A N 1
ATOM 641 C CA . TRP A 1 84 ? 18.035 1.530 -14.561 1.00 89.94 84 TRP A CA 1
ATOM 642 C C . TRP A 1 84 ? 17.056 1.042 -15.630 1.00 89.94 84 TRP A C 1
ATOM 644 O O . TRP A 1 84 ? 17.226 -0.061 -16.142 1.00 89.94 84 TRP A O 1
ATOM 654 N N . TRP A 1 85 ? 16.080 1.871 -16.025 1.00 86.44 85 TRP A N 1
ATOM 655 C CA . TRP A 1 85 ? 15.117 1.516 -17.078 1.00 86.44 85 TRP A CA 1
ATOM 656 C C . TRP A 1 85 ? 15.759 1.379 -18.460 1.00 86.44 85 TRP A C 1
ATOM 658 O O . TRP A 1 85 ? 15.312 0.557 -19.255 1.00 86.44 85 TRP A O 1
ATOM 668 N N . LYS A 1 86 ? 16.818 2.146 -18.745 1.00 83.81 86 LYS A N 1
ATOM 669 C CA . LYS A 1 86 ? 17.616 1.981 -19.967 1.00 83.81 86 LYS A CA 1
ATOM 670 C C . LYS A 1 86 ? 18.360 0.642 -19.978 1.00 83.81 86 LYS A C 1
ATOM 672 O O . LYS A 1 86 ? 18.467 0.029 -21.034 1.00 83.81 86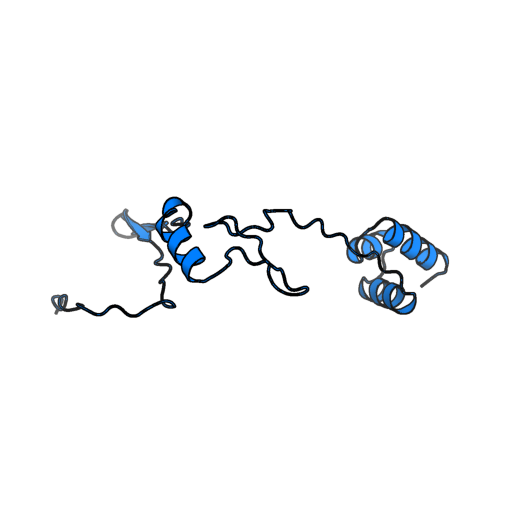 LYS A O 1
ATOM 677 N N . ALA A 1 87 ? 18.879 0.217 -18.827 1.00 84.38 87 ALA A N 1
ATOM 678 C CA . ALA A 1 87 ? 19.618 -1.034 -18.684 1.00 84.38 87 ALA A CA 1
ATOM 679 C C . ALA A 1 87 ? 18.712 -2.277 -18.609 1.00 84.38 87 ALA A C 1
ATOM 681 O O . ALA A 1 87 ? 19.160 -3.345 -19.003 1.00 84.38 87 ALA A O 1
ATOM 682 N N . HIS A 1 88 ? 17.459 -2.129 -18.157 1.00 82.31 88 HIS A N 1
ATOM 683 C CA . HIS A 1 88 ? 16.504 -3.230 -17.959 1.00 82.31 88 HIS A CA 1
ATOM 684 C C . HIS A 1 88 ? 15.229 -3.065 -18.815 1.00 82.31 88 HIS A C 1
ATOM 686 O O . HIS A 1 88 ? 14.127 -2.882 -18.277 1.00 82.31 88 HIS A O 1
ATOM 692 N N . PRO A 1 89 ? 15.324 -3.096 -20.159 1.00 76.25 89 PRO A N 1
ATOM 693 C CA . PRO A 1 89 ? 14.158 -3.010 -21.044 1.00 76.25 89 PRO A CA 1
ATOM 694 C C . PRO A 1 89 ? 13.192 -4.204 -20.910 1.00 76.25 89 PRO A C 1
ATOM 696 O O . PRO A 1 89 ? 12.028 -4.106 -21.303 1.00 76.25 89 PRO A O 1
ATOM 699 N N . GLU A 1 90 ? 13.644 -5.334 -20.370 1.00 75.56 90 GLU A N 1
ATOM 700 C CA . GLU A 1 90 ? 12.848 -6.522 -20.042 1.00 75.56 90 GLU A CA 1
ATOM 701 C C . GLU A 1 90 ? 11.922 -6.314 -18.840 1.00 75.56 90 GLU A C 1
ATOM 703 O O . GLU A 1 90 ? 10.841 -6.898 -18.790 1.00 75.56 90 GLU A O 1
ATOM 708 N N . ALA A 1 91 ? 12.294 -5.429 -17.911 1.00 72.88 91 ALA A N 1
ATOM 709 C CA . ALA A 1 91 ? 11.460 -5.082 -16.764 1.00 72.88 91 ALA A CA 1
ATOM 710 C C . ALA A 1 91 ? 10.270 -4.185 -17.148 1.00 72.88 91 ALA A C 1
ATOM 712 O O . ALA A 1 91 ? 9.344 -3.996 -16.353 1.00 72.88 91 ALA A O 1
ATOM 713 N N . VAL A 1 92 ? 10.275 -3.622 -18.361 1.00 71.56 92 VAL A N 1
ATOM 714 C CA . VAL A 1 92 ? 9.128 -2.902 -18.913 1.00 71.56 92 VAL A CA 1
ATOM 715 C C . VAL A 1 92 ? 8.080 -3.931 -19.316 1.00 71.56 92 VAL A C 1
ATOM 717 O O . VAL A 1 92 ? 8.229 -4.659 -20.299 1.00 71.56 92 VAL A O 1
ATOM 720 N N . ASN A 1 93 ? 6.994 -3.981 -18.550 1.00 61.44 93 ASN A N 1
ATOM 721 C CA . ASN A 1 93 ? 5.893 -4.893 -18.798 1.00 61.44 93 ASN A CA 1
ATOM 722 C C . ASN A 1 93 ? 5.163 -4.529 -20.108 1.00 61.44 93 ASN A C 1
ATOM 724 O O . ASN A 1 93 ? 4.224 -3.738 -20.123 1.00 61.44 93 ASN A O 1
ATOM 728 N N . ARG A 1 94 ? 5.594 -5.125 -21.224 1.00 61.22 94 ARG A N 1
ATOM 729 C CA . ARG A 1 94 ? 5.002 -4.964 -22.564 1.00 61.22 94 ARG A CA 1
ATOM 730 C C . ARG A 1 94 ? 3.751 -5.835 -22.778 1.00 61.22 94 ARG A C 1
ATOM 732 O O . ARG A 1 94 ? 3.405 -6.115 -23.918 1.00 61.22 94 ARG A O 1
ATOM 739 N N . ARG A 1 95 ? 3.077 -6.280 -21.709 1.00 56.12 95 ARG A N 1
ATOM 740 C CA . ARG A 1 95 ? 2.002 -7.294 -21.766 1.00 56.12 95 ARG A CA 1
ATOM 741 C C . ARG A 1 95 ? 0.628 -6.799 -22.212 1.00 56.12 95 ARG A C 1
ATOM 743 O O . ARG A 1 95 ? -0.317 -7.573 -22.181 1.00 56.12 95 ARG A O 1
ATOM 750 N N . ALA A 1 96 ? 0.481 -5.558 -22.654 1.00 60.97 96 ALA A N 1
ATOM 751 C CA . ALA A 1 96 ? -0.789 -5.109 -23.213 1.00 60.97 96 ALA A CA 1
ATOM 752 C C . ALA A 1 96 ? -0.834 -5.353 -24.732 1.00 60.97 96 ALA A C 1
ATOM 754 O O . ALA A 1 96 ? -0.974 -4.412 -25.509 1.00 60.97 96 ALA A O 1
ATOM 755 N N . VAL A 1 97 ? -0.647 -6.604 -25.160 1.00 6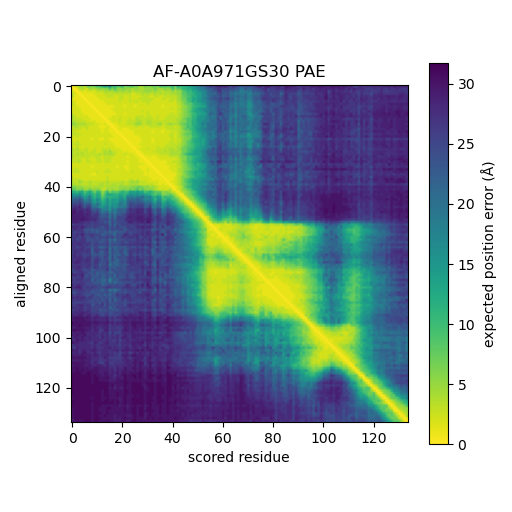7.00 97 VAL A N 1
ATOM 756 C CA . VAL A 1 97 ? -0.935 -7.034 -26.536 1.00 67.00 97 VAL A CA 1
ATOM 757 C C . VAL A 1 97 ? -2.310 -7.686 -26.508 1.00 67.00 97 VAL A C 1
ATOM 759 O O . VAL A 1 97 ? -2.507 -8.698 -25.844 1.00 67.00 97 VAL A O 1
ATOM 762 N N . TYR A 1 98 ? -3.276 -7.056 -27.168 1.00 73.44 98 TYR A N 1
ATOM 763 C CA . TYR A 1 98 ? -4.627 -7.579 -27.314 1.00 73.44 98 TYR A CA 1
ATOM 764 C C . TYR A 1 98 ? -4.772 -8.146 -28.721 1.00 73.44 98 TYR A C 1
ATOM 766 O O . TYR A 1 98 ? -4.591 -7.419 -29.698 1.00 73.44 98 TYR A O 1
ATOM 774 N N . HIS A 1 99 ? -5.095 -9.429 -28.818 1.00 79.25 99 HIS A N 1
ATOM 775 C CA . HIS A 1 99 ? -5.391 -10.077 -30.089 1.00 79.25 99 HIS A CA 1
ATOM 776 C C . HIS A 1 99 ? -6.869 -9.875 -30.415 1.00 79.25 99 HIS A C 1
ATOM 778 O O . HIS A 1 99 ? -7.736 -10.073 -29.561 1.00 79.25 99 HIS A O 1
ATOM 784 N N . PHE A 1 100 ? -7.150 -9.466 -31.643 1.00 81.12 100 PHE A N 1
ATOM 785 C CA . PHE A 1 100 ? -8.495 -9.274 -32.157 1.00 81.12 100 PHE A CA 1
ATOM 786 C C . PHE A 1 100 ? -8.654 -10.052 -33.456 1.00 81.12 100 PHE A C 1
ATOM 788 O O . PHE A 1 100 ? -7.715 -10.174 -34.238 1.00 81.12 100 PHE A O 1
ATOM 795 N N . VAL A 1 101 ? -9.865 -10.544 -33.694 1.00 85.44 101 VAL A N 1
ATOM 796 C CA . VAL A 1 101 ? -10.239 -11.205 -34.944 1.00 85.44 101 VAL A CA 1
ATOM 797 C C . VAL A 1 101 ? -11.353 -10.393 -35.578 1.00 85.44 101 VAL A C 1
ATOM 799 O O . VAL A 1 101 ? -12.340 -10.062 -34.918 1.00 85.44 101 VAL A O 1
ATOM 802 N N . CYS A 1 102 ? -11.196 -10.038 -36.852 1.00 82.56 102 CYS A N 1
ATOM 803 C CA . CYS A 1 102 ? -12.255 -9.353 -37.582 1.00 82.56 102 CYS A CA 1
ATOM 804 C C . CYS A 1 102 ? -13.444 -10.310 -37.793 1.00 82.56 102 CYS A C 1
ATOM 806 O O . CYS A 1 102 ? -13.264 -11.344 -38.438 1.00 82.56 102 CYS A O 1
ATOM 808 N N . PRO A 1 103 ? -14.667 -9.976 -37.343 1.00 80.69 103 PRO A N 1
ATOM 809 C CA . PRO A 1 103 ? -15.826 -10.857 -37.505 1.00 80.69 103 PRO A CA 1
ATOM 810 C C . PRO A 1 103 ? -16.306 -10.988 -38.961 1.00 80.69 103 PRO A C 1
ATOM 812 O O . PRO A 1 103 ? -17.151 -11.829 -39.242 1.00 80.69 103 PRO A O 1
ATOM 815 N N . ILE A 1 104 ? -15.795 -10.161 -39.884 1.00 80.69 104 ILE A N 1
ATOM 816 C CA . ILE A 1 104 ? -16.225 -10.123 -41.291 1.00 80.69 104 ILE A CA 1
ATOM 817 C C . ILE A 1 104 ? -15.260 -10.900 -42.196 1.00 80.69 104 ILE A C 1
ATOM 819 O O . ILE A 1 104 ? -15.701 -11.663 -43.047 1.00 80.69 104 ILE A O 1
ATOM 823 N N . CYS A 1 105 ? -13.946 -10.718 -42.024 1.00 88.62 105 CYS A N 1
ATOM 824 C CA . CYS A 1 105 ? -12.930 -11.342 -42.882 1.00 88.62 105 CYS A CA 1
ATOM 825 C C . CYS A 1 105 ? -12.073 -12.403 -42.174 1.00 88.62 105 CYS A C 1
ATOM 827 O O . CYS A 1 105 ? -11.221 -13.012 -42.813 1.00 88.62 105 CYS A O 1
ATOM 829 N N . GLY A 1 106 ? -12.255 -12.614 -40.864 1.00 82.06 106 GLY A N 1
ATOM 830 C CA . GLY A 1 106 ? -11.524 -13.617 -40.078 1.00 82.06 106 GLY A CA 1
ATOM 831 C C . GLY A 1 106 ? -10.040 -13.314 -39.856 1.00 82.06 106 GLY A C 1
ATOM 832 O O . GLY A 1 106 ? -9.329 -14.128 -39.281 1.00 82.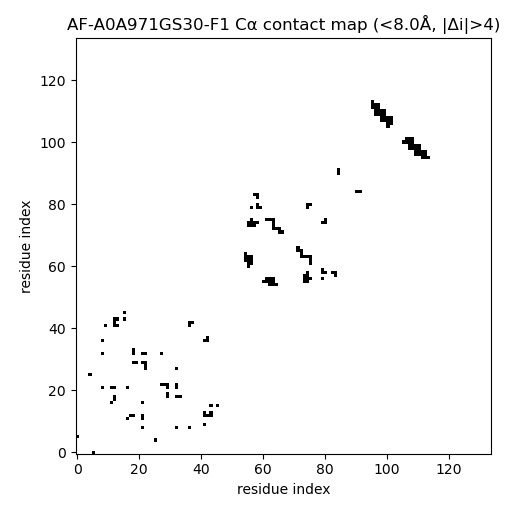06 106 GLY A O 1
ATOM 833 N N . THR A 1 107 ? -9.549 -12.158 -40.307 1.00 86.25 107 THR A N 1
ATOM 834 C CA . THR A 1 107 ? -8.136 -11.793 -40.177 1.00 86.25 107 THR A CA 1
ATOM 835 C C . THR A 1 107 ? -7.812 -11.423 -38.734 1.00 86.25 107 THR A C 1
ATOM 837 O O . THR A 1 107 ? -8.516 -10.615 -38.117 1.00 86.25 107 THR A O 1
ATOM 840 N N . GLU A 1 108 ? -6.740 -12.012 -38.211 1.00 86.12 108 GLU A N 1
ATOM 841 C CA . GLU A 1 108 ? -6.211 -11.719 -36.883 1.00 86.12 108 GLU A CA 1
ATOM 842 C C . GLU A 1 108 ? -5.356 -10.449 -36.919 1.00 86.12 108 GLU A C 1
ATOM 844 O O . G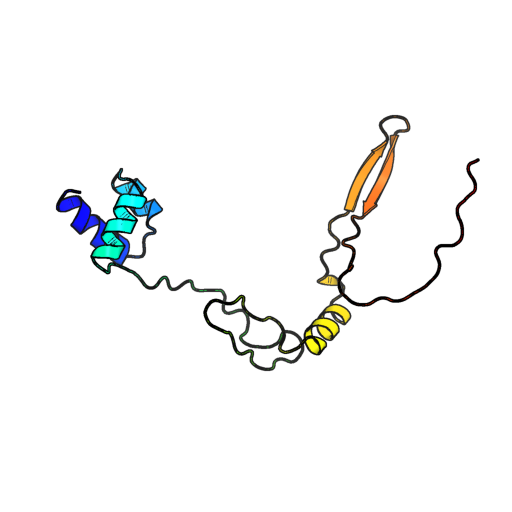LU A 1 108 ? -4.564 -10.237 -37.840 1.00 86.12 108 GLU A O 1
ATOM 849 N N . PHE A 1 109 ? -5.508 -9.591 -35.914 1.00 82.69 109 PHE A N 1
ATOM 850 C CA . PHE A 1 109 ? -4.673 -8.411 -35.741 1.00 82.69 109 PHE A CA 1
ATOM 851 C C . PHE A 1 109 ? -4.352 -8.166 -34.270 1.00 82.69 109 PHE A C 1
ATOM 853 O O . PHE A 1 109 ? -5.173 -8.358 -33.372 1.00 82.69 109 PHE A O 1
ATOM 860 N N . GLU A 1 110 ? -3.130 -7.705 -34.023 1.00 80.06 110 GLU A N 1
ATOM 861 C CA . GLU A 1 110 ? -2.634 -7.417 -32.684 1.00 80.06 110 GLU A CA 1
ATOM 862 C C . GLU A 1 110 ? -2.684 -5.916 -32.413 1.00 80.06 110 GLU A C 1
ATOM 864 O O . GLU A 1 110 ? -2.052 -5.110 -33.098 1.00 80.06 110 GLU A O 1
ATOM 869 N N . LYS A 1 111 ? -3.402 -5.515 -31.364 1.00 71.25 111 LYS A N 1
ATOM 870 C CA . LYS A 1 111 ? -3.333 -4.159 -30.826 1.00 71.25 111 LYS A CA 1
ATOM 871 C C . LYS A 1 111 ? -2.392 -4.158 -29.638 1.00 71.25 111 LYS A C 1
ATOM 873 O O . LYS A 1 111 ? -2.743 -4.569 -28.531 1.00 71.25 111 LYS A O 1
ATOM 878 N N . ARG A 1 112 ? -1.207 -3.601 -29.838 1.00 65.94 112 ARG A N 1
ATOM 879 C CA . ARG A 1 112 ? -0.344 -3.230 -28.723 1.00 65.94 112 ARG A CA 1
ATOM 880 C C . ARG A 1 112 ? -0.895 -1.955 -28.093 1.00 65.94 112 ARG A C 1
ATOM 882 O O . ARG A 1 112 ? -0.905 -0.908 -28.739 1.00 65.94 112 ARG A O 1
ATOM 889 N N . ALA A 1 113 ? -1.367 -2.014 -26.851 1.00 61.34 113 ALA A N 1
ATOM 890 C CA . ALA A 1 113 ? -1.672 -0.799 -26.115 1.00 61.34 113 ALA A CA 1
ATOM 891 C C . ALA A 1 113 ? -0.355 -0.053 -25.900 1.00 61.34 113 ALA A C 1
ATOM 893 O O . ALA A 1 113 ? 0.541 -0.502 -25.180 1.00 61.34 113 ALA A O 1
ATOM 894 N N . GLN A 1 114 ? -0.219 1.073 -26.590 1.00 51.44 114 GLN A N 1
ATOM 895 C CA . GLN A 1 114 ? 0.841 2.021 -26.323 1.00 51.44 114 GLN A CA 1
ATOM 896 C C . GLN A 1 114 ? 0.582 2.561 -24.917 1.00 51.44 114 GLN A C 1
ATOM 898 O O . GLN A 1 114 ? -0.348 3.337 -24.703 1.00 51.44 114 GLN A O 1
ATOM 903 N N . ILE A 1 115 ? 1.378 2.133 -23.938 1.00 49.84 115 ILE A N 1
ATOM 904 C CA . ILE A 1 115 ? 1.520 2.907 -22.708 1.00 49.84 115 ILE A CA 1
ATOM 905 C C . ILE A 1 115 ? 2.312 4.135 -23.151 1.00 49.84 115 ILE A C 1
ATOM 907 O O . ILE A 1 115 ? 3.540 4.095 -23.209 1.00 49.84 115 ILE A O 1
ATOM 911 N N . ASN A 1 116 ? 1.614 5.170 -23.621 1.00 38.81 116 ASN A N 1
ATOM 912 C CA . ASN A 1 116 ? 2.275 6.386 -24.059 1.00 38.81 116 ASN A CA 1
ATOM 913 C C . ASN A 1 116 ? 3.034 6.947 -22.861 1.00 38.81 116 ASN A C 1
ATOM 915 O O . ASN A 1 116 ? 2.441 7.316 -21.850 1.00 38.81 116 ASN A O 1
ATOM 919 N N . ALA A 1 117 ? 4.357 7.005 -22.996 1.00 44.59 117 ALA A N 1
ATOM 920 C CA . ALA A 1 117 ? 5.267 7.716 -22.111 1.00 44.59 117 ALA A CA 1
ATOM 921 C C . ALA A 1 117 ? 5.091 9.239 -22.265 1.00 44.59 117 ALA A C 1
ATOM 923 O O . ALA A 1 117 ? 6.061 9.979 -22.397 1.00 44.59 117 ALA A O 1
ATOM 924 N N . ALA A 1 118 ? 3.849 9.719 -22.282 1.00 38.00 118 ALA A N 1
ATOM 925 C CA . ALA A 1 118 ? 3.513 11.131 -22.357 1.00 38.00 118 ALA A CA 1
ATOM 926 C C . ALA A 1 118 ? 3.678 11.813 -20.990 1.00 38.00 118 ALA A C 1
ATOM 928 O O . ALA A 1 118 ? 2.794 12.538 -20.567 1.00 38.00 118 ALA A O 1
ATOM 929 N N . ASP A 1 119 ? 4.805 11.581 -20.312 1.00 37.59 119 ASP A N 1
ATOM 930 C CA . ASP A 1 119 ? 5.194 12.403 -19.160 1.00 37.59 119 ASP A CA 1
ATOM 931 C C . ASP A 1 119 ? 6.704 12.635 -19.008 1.00 37.59 119 ASP A C 1
ATOM 933 O O . ASP A 1 119 ? 7.120 13.286 -18.056 1.00 37.59 119 ASP A O 1
ATOM 937 N N . PHE A 1 120 ? 7.565 12.196 -19.937 1.00 41.25 120 PHE A N 1
ATOM 938 C CA . PHE A 1 120 ? 8.962 12.648 -19.922 1.00 41.25 120 PHE A CA 1
ATOM 939 C C . PHE A 1 120 ? 9.502 12.925 -21.326 1.00 41.25 120 PHE A C 1
ATOM 941 O O . PHE A 1 120 ? 9.963 12.037 -22.033 1.00 41.25 120 PHE A O 1
ATOM 948 N N . SER A 1 121 ? 9.533 14.219 -21.638 1.00 30.94 121 SER A N 1
ATOM 949 C CA . SER A 1 121 ? 10.368 14.868 -22.648 1.00 30.94 121 SER A CA 1
ATOM 950 C C . SER A 1 121 ? 9.958 14.694 -24.108 1.00 30.94 121 SER A C 1
ATOM 952 O O . SER A 1 121 ? 10.290 13.725 -24.785 1.00 30.94 121 SER A O 1
ATOM 954 N N . ALA A 1 122 ? 9.342 15.767 -24.602 1.00 40.25 122 ALA A N 1
ATOM 955 C CA . ALA A 1 122 ? 9.370 16.217 -25.982 1.00 40.25 122 ALA A CA 1
ATOM 956 C C . ALA A 1 122 ? 10.640 15.791 -26.744 1.00 40.25 122 ALA A C 1
ATOM 958 O O . ALA A 1 122 ? 11.760 16.131 -26.359 1.00 40.25 122 ALA A O 1
ATOM 959 N N . ALA A 1 123 ? 10.447 15.115 -27.871 1.00 31.45 123 ALA A N 1
ATOM 960 C CA . ALA A 1 123 ? 11.427 15.043 -28.941 1.00 31.45 123 ALA A CA 1
ATOM 961 C C . ALA A 1 123 ? 10.664 15.055 -30.265 1.00 31.45 123 ALA A C 1
ATOM 963 O O . ALA A 1 123 ? 9.905 14.149 -30.597 1.00 31.45 123 ALA A O 1
ATOM 964 N N . ALA A 1 124 ? 10.812 16.176 -30.954 1.00 34.66 124 ALA A N 1
ATOM 965 C CA . ALA A 1 124 ? 10.143 16.526 -32.184 1.00 34.66 124 ALA A CA 1
ATOM 966 C C . ALA A 1 124 ? 10.442 15.553 -33.339 1.00 34.66 124 ALA A C 1
ATOM 968 O O . ALA A 1 124 ? 11.586 15.136 -33.510 1.00 34.66 124 ALA A O 1
ATOM 969 N N . LYS A 1 125 ? 9.426 15.369 -34.193 1.00 36.69 125 LYS A N 1
ATOM 970 C CA . LYS A 1 125 ? 9.446 15.419 -35.672 1.00 36.69 125 LYS A CA 1
ATOM 971 C C . LYS A 1 125 ? 8.742 14.244 -36.356 1.00 36.69 125 LYS A C 1
ATOM 973 O O . LYS A 1 125 ? 8.953 13.082 -36.039 1.00 36.69 125 LYS A O 1
ATOM 978 N N . SER A 1 126 ? 8.003 14.648 -37.389 1.00 39.09 126 SER A N 1
ATOM 979 C CA . SER A 1 126 ? 7.545 13.872 -38.542 1.00 39.09 126 SER A CA 1
ATOM 980 C C . SER A 1 126 ? 6.291 13.024 -38.361 1.00 39.09 126 SER A C 1
ATOM 982 O O . SER A 1 126 ? 6.337 11.802 -38.339 1.00 39.09 126 SER A O 1
ATOM 984 N N . PHE A 1 127 ? 5.144 13.706 -38.378 1.00 34.22 127 PHE A N 1
ATOM 985 C CA . PHE A 1 127 ? 3.929 13.165 -38.986 1.00 34.22 127 PHE A CA 1
ATOM 986 C C . PHE A 1 127 ? 3.627 13.989 -40.242 1.00 34.22 127 PHE A C 1
ATOM 988 O O . PHE A 1 127 ? 2.908 14.985 -40.228 1.00 34.22 127 PHE A O 1
ATOM 995 N N . THR A 1 128 ? 4.262 13.601 -41.339 1.00 47.62 128 THR A N 1
ATOM 996 C CA . THR A 1 128 ? 3.801 13.913 -42.688 1.00 47.62 128 THR A CA 1
ATOM 997 C C . THR A 1 128 ? 3.668 12.565 -43.378 1.00 47.62 128 THR A C 1
ATOM 999 O O . THR A 1 128 ? 4.547 11.723 -43.215 1.00 47.62 128 THR A O 1
ATOM 1002 N N . ILE A 1 129 ? 2.593 12.407 -44.153 1.00 39.81 129 ILE A N 1
ATOM 1003 C CA . ILE A 1 129 ? 2.202 11.229 -44.946 1.00 39.81 129 ILE A CA 1
ATOM 1004 C C . ILE A 1 129 ? 1.299 10.232 -44.191 1.00 39.81 129 ILE A C 1
ATOM 1006 O O . ILE A 1 129 ? 1.767 9.271 -43.596 1.00 39.81 129 ILE A O 1
ATOM 1010 N N . LEU A 1 130 ? -0.023 10.438 -44.279 1.00 35.75 130 LEU A N 1
ATOM 1011 C CA . LEU A 1 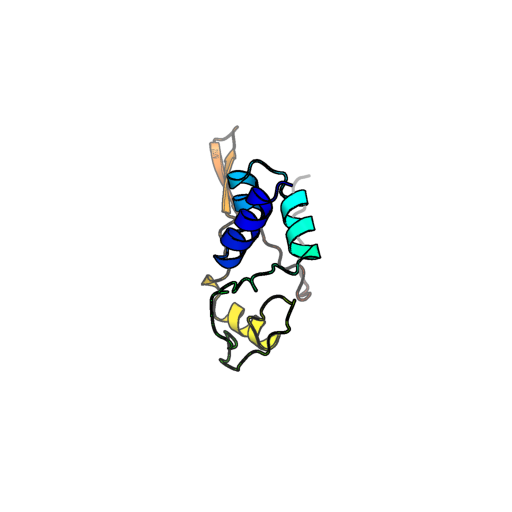130 ? -0.911 9.532 -45.027 1.00 35.75 130 LEU A CA 1
ATOM 1012 C C . LEU A 1 130 ? -2.291 10.200 -45.212 1.00 35.75 130 LEU A C 1
ATOM 1014 O O . LEU A 1 130 ? -3.214 10.021 -44.425 1.00 35.75 130 LEU A O 1
ATOM 1018 N N . LEU A 1 131 ? -2.404 11.013 -46.262 1.00 43.09 131 LEU A N 1
ATOM 1019 C CA . LEU A 1 131 ? -3.671 11.483 -46.822 1.00 43.09 131 LEU A CA 1
ATOM 1020 C C . LEU A 1 131 ? -3.734 10.917 -48.246 1.00 43.09 131 LEU A C 1
ATOM 1022 O O . LEU A 1 131 ? -3.426 11.610 -49.204 1.00 43.09 131 LEU A O 1
ATOM 1026 N N . ILE A 1 132 ? -4.013 9.617 -48.360 1.00 46.59 132 ILE A N 1
ATOM 1027 C CA . ILE A 1 132 ? -4.514 8.991 -49.592 1.00 46.59 132 ILE A CA 1
ATOM 1028 C C . ILE A 1 132 ? -5.531 7.937 -49.160 1.00 46.59 132 ILE A C 1
ATOM 1030 O O . ILE A 1 132 ? -5.198 6.782 -48.920 1.00 46.59 132 ILE A O 1
ATOM 1034 N N . CYS A 1 133 ? -6.755 8.412 -48.967 1.00 40.78 133 CYS A N 1
ATOM 1035 C CA . CYS A 1 133 ? -8.004 7.682 -49.165 1.00 40.78 133 CYS A CA 1
ATOM 1036 C C . CYS A 1 133 ? -9.128 8.729 -49.186 1.00 40.78 133 CYS A C 1
ATOM 1038 O O . CYS A 1 133 ? -9.958 8.763 -48.285 1.00 40.78 133 CYS A O 1
ATOM 1040 N N . PHE A 1 134 ? -9.054 9.637 -50.163 1.00 49.06 134 PHE A N 1
ATOM 1041 C CA . PHE A 1 134 ? -10.159 10.330 -50.832 1.00 49.06 134 PHE A CA 1
ATOM 1042 C C . PHE A 1 134 ? -9.629 10.878 -52.157 1.00 49.06 134 PHE A C 1
ATOM 1044 O O . PHE A 1 134 ? -8.473 11.363 -52.153 1.00 49.06 134 PHE A O 1
#

pLDDT: mean 73.85, std 18.86, range [30.94, 94.0]

Sequence (134 aa):
MTTAQKERIEYLRGKGDSYAAIATDLGISENTVKSYCRRNNIGVAIKQELPVDTDACANCGIPLQHMRGSKQKRFCSDKCRMAWWKAHPEAVNRRAVYHFVCPICGTEFEKRAQINAADFSAAAKSFTILLICF

Nearest PDB structures (foldseek):
  3clo-assembly1_B  TM=8.532E-01  e=2.833E-01  Bacteroides thetaiotaomicron VPI-5482
  5vxn-assembly1_A  TM=7.838E-01  e=3.902E-01  Escherichia coli K-12
  1p4w-assembly1_A  TM=6.924E-01  e=2.833E-01  Erwinia amylovora
  6z1p-assembly1_BE  TM=3.148E-01  e=8.425E+00  Tetrahymena thermophila SB210

Mean predicted aligned error: 18.69 Å

Solvent-accessible surface area (backbone atoms only — not comparable to full-atom values): 8852 Å² total; per-residue (Å²): 136,54,72,72,57,51,57,48,50,52,53,42,34,74,75,62,55,50,56,64,58,53,17,61,77,69,74,45,58,44,67,58,48,49,56,48,30,65,75,68,68,64,67,65,82,76,76,71,80,63,80,88,77,59,66,33,13,80,59,76,60,49,75,53,89,70,59,89,96,54,83,80,72,61,48,82,42,71,68,40,46,52,52,39,50,69,76,38,64,80,77,54,83,77,75,49,62,45,80,46,64,41,92,86,79,66,52,74,48,77,47,66,63,76,80,72,73,84,82,70,78,93,77,90,84,84,93,76,89,87,89,81,91,126